Protein AF-A0A7X2PBY1-F1 (afdb_monomer_lite)

InterPro domains:
  IPR023387 DUF1653-like domain [PF07866] (38-102)
  IPR037135 DUF1653-like domain superfamily [G3DSA:2.30.30.320] (30-105)

Sequence (105 aa):
MFLSPVNGCYSKQFKTVKSWDEIRKLLIPSTSREIVKGRYRHFKNKYYEVVDIAIHSETRERYVVYRALYGDKALYIRPYEMFASLVDKTKYPNAGQEYRFELVN

Foldseek 3Di:
DDDDDDDDDDPDPDPDDDDPVVVCCVVDVPLQDDDDFAWKAFLVRWIKTFDDWDADPPPRFIWTWIFGPDDPRDIDIDGRCLQSDFDPCVVVVPRPGGGRIDHDD

Secondary structure (DSSP, 8-state):
-------------------HHHHHHHHS----PPPPSEEEEETTTEEEEEEEEEE-TTT--EEEEEEESSTT--EEEEEHHHHHPBP-TTT-TT---SBSEEEE-

Organism: NCBI:txid2606638

Radius of gyration: 23.11 Å; chains: 1; bounding box: 79×30×39 Å

Structure (mmCIF, N/CA/C/O backbone):
data_AF-A0A7X2PBY1-F1
#
_entry.id   AF-A0A7X2PBY1-F1
#
loop_
_atom_site.group_PDB
_atom_site.id
_atom_site.type_symbol
_atom_site.label_atom_id
_atom_site.label_alt_id
_atom_site.label_comp_id
_atom_site.label_asym_id
_atom_site.label_entity_id
_atom_site.label_seq_id
_atom_site.pdbx_PDB_ins_code
_atom_site.Cartn_x
_atom_site.Cartn_y
_atom_site.Cartn_z
_atom_site.occupancy
_atom_site.B_iso_or_equiv
_atom_site.auth_seq_id
_atom_site.auth_comp_id
_atom_site.auth_asym_id
_atom_site.auth_atom_id
_atom_site.pdbx_PDB_model_num
ATOM 1 N N . MET A 1 1 ? 60.394 4.688 -24.773 1.00 40.75 1 MET A N 1
ATOM 2 C CA . MET A 1 1 ? 61.273 5.346 -23.785 1.00 40.75 1 MET A CA 1
ATOM 3 C C . MET A 1 1 ? 60.455 6.444 -23.128 1.00 40.75 1 MET A C 1
ATOM 5 O O . MET A 1 1 ? 59.855 7.240 -23.836 1.00 40.75 1 MET A O 1
ATOM 9 N N . PHE A 1 2 ? 60.310 6.353 -21.810 1.00 40.41 2 PHE A N 1
ATOM 10 C CA . PHE A 1 2 ? 59.479 7.183 -20.935 1.00 40.41 2 PHE A CA 1
ATOM 11 C C . PHE A 1 2 ? 60.021 8.606 -20.795 1.00 40.41 2 PHE A C 1
ATOM 13 O O . PHE A 1 2 ? 61.229 8.712 -20.648 1.00 40.41 2 PHE A O 1
ATOM 20 N N . LEU A 1 3 ? 59.140 9.616 -20.710 1.00 38.75 3 LEU A N 1
ATOM 21 C CA . LEU A 1 3 ? 59.230 10.797 -19.819 1.00 38.75 3 LEU A CA 1
ATOM 22 C C . LEU A 1 3 ? 57.795 11.364 -19.655 1.00 38.75 3 LEU A C 1
ATOM 24 O O . LEU A 1 3 ? 57.239 11.907 -20.600 1.00 38.75 3 LEU A O 1
ATOM 28 N N . SER A 1 4 ? 57.050 10.940 -18.628 1.00 47.28 4 SER A N 1
ATOM 29 C CA . SER A 1 4 ? 56.840 11.597 -17.314 1.00 47.28 4 SER A CA 1
ATOM 30 C C . SER A 1 4 ? 55.760 12.700 -17.321 1.00 47.28 4 SER A C 1
ATOM 32 O O . SER A 1 4 ? 55.917 13.693 -18.027 1.00 47.28 4 SER A O 1
ATOM 34 N N . PRO A 1 5 ? 54.685 12.579 -16.514 1.00 44.78 5 PRO A N 1
ATOM 35 C CA . PRO A 1 5 ? 53.687 13.631 -16.354 1.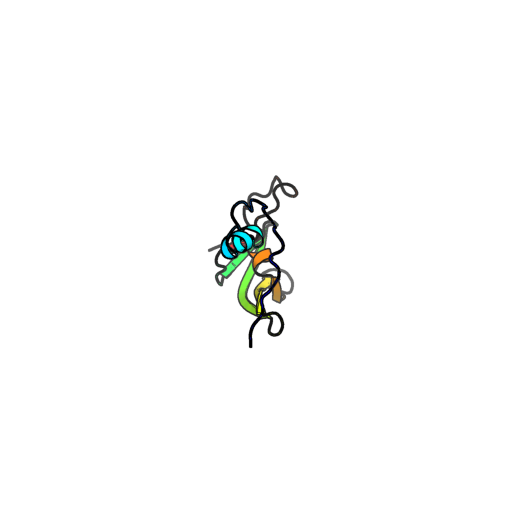00 44.78 5 PRO A CA 1
ATOM 36 C C . PRO A 1 5 ? 54.199 14.722 -15.401 1.00 44.78 5 PRO A C 1
ATOM 38 O O . PRO A 1 5 ? 54.767 14.435 -14.346 1.00 44.78 5 PRO A O 1
ATOM 41 N N . VAL A 1 6 ? 53.986 15.988 -15.765 1.00 52.16 6 VAL A N 1
ATOM 42 C CA . VAL A 1 6 ? 54.230 17.130 -14.876 1.00 52.16 6 VAL A CA 1
ATOM 43 C C . VAL A 1 6 ? 53.163 17.165 -13.782 1.00 52.16 6 VAL A C 1
ATOM 45 O O . VAL A 1 6 ? 51.971 17.323 -14.039 1.00 52.16 6 VAL A O 1
ATOM 48 N N . ASN A 1 7 ? 53.620 16.982 -12.545 1.00 45.62 7 ASN A N 1
ATOM 49 C CA . ASN A 1 7 ? 52.815 17.005 -11.331 1.00 45.62 7 ASN A CA 1
ATOM 50 C C . ASN A 1 7 ? 52.287 18.419 -11.061 1.00 45.62 7 ASN A C 1
ATOM 52 O O . ASN A 1 7 ? 52.986 19.273 -10.514 1.00 45.62 7 ASN A O 1
ATOM 56 N N . GLY A 1 8 ? 51.026 18.646 -11.423 1.00 40.09 8 GLY A N 1
ATOM 57 C CA . GLY A 1 8 ? 50.235 19.774 -10.955 1.00 40.09 8 GLY A CA 1
ATOM 58 C C . GLY A 1 8 ? 49.825 19.560 -9.503 1.00 40.09 8 GLY A C 1
ATOM 59 O O . GLY A 1 8 ? 48.888 18.825 -9.208 1.00 40.09 8 GLY A O 1
ATOM 60 N N . CYS A 1 9 ? 50.565 20.217 -8.615 1.00 48.12 9 CYS A N 1
ATOM 61 C CA . CYS A 1 9 ? 50.248 20.454 -7.215 1.00 48.12 9 CYS A CA 1
ATOM 62 C C . CYS A 1 9 ? 48.764 20.808 -7.020 1.00 48.12 9 CYS A C 1
ATOM 64 O O . CYS A 1 9 ? 48.303 21.845 -7.493 1.00 48.12 9 CYS A O 1
ATOM 66 N N . TYR A 1 10 ? 48.028 19.976 -6.284 1.00 36.19 10 TYR A N 1
ATOM 67 C CA . TYR A 1 10 ? 46.775 20.385 -5.658 1.00 36.19 10 TYR A CA 1
ATOM 68 C C . TYR A 1 10 ? 46.749 19.877 -4.219 1.00 36.19 10 TYR A C 1
ATOM 70 O O . TYR A 1 10 ? 46.179 18.840 -3.885 1.00 36.19 10 TYR A O 1
ATOM 78 N N . SER A 1 11 ? 47.399 20.641 -3.345 1.00 51.47 11 SER A N 1
ATOM 79 C CA . SER A 1 11 ? 47.162 20.594 -1.910 1.00 51.47 11 SER A CA 1
ATOM 80 C C . SER A 1 11 ? 45.764 21.138 -1.626 1.00 51.47 11 SER A C 1
ATOM 82 O O . SER A 1 11 ? 45.542 22.341 -1.509 1.00 51.47 11 SER A O 1
ATOM 84 N N . LYS A 1 12 ? 44.787 20.243 -1.499 1.00 49.50 12 LYS A N 1
ATOM 85 C CA . LYS A 1 12 ? 43.538 20.554 -0.806 1.00 49.50 12 LYS A CA 1
ATOM 86 C C . LYS A 1 12 ? 43.189 19.391 0.107 1.00 49.50 12 LYS A C 1
ATOM 88 O O . LYS A 1 12 ? 42.989 18.269 -0.344 1.00 49.50 12 LYS A O 1
ATOM 93 N N . GLN A 1 13 ? 43.153 19.678 1.407 1.00 52.19 13 GLN A N 1
ATOM 94 C CA . GLN A 1 13 ? 42.555 18.821 2.421 1.00 52.19 13 GLN A CA 1
ATOM 95 C C . GLN A 1 13 ? 41.120 18.478 2.011 1.00 52.19 13 GLN A C 1
ATOM 97 O O . GLN A 1 13 ? 40.215 19.296 2.165 1.00 52.19 13 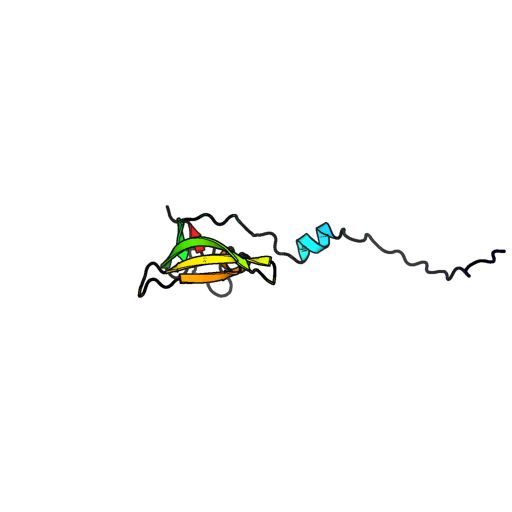GLN A O 1
ATOM 102 N N . PHE A 1 14 ? 40.896 17.266 1.512 1.00 41.19 14 PHE A N 1
ATOM 103 C CA . PHE A 1 14 ? 39.549 16.745 1.322 1.00 41.19 14 PHE A CA 1
ATOM 104 C C . PHE A 1 14 ? 39.175 15.918 2.545 1.00 41.19 14 PHE A C 1
ATOM 106 O O . PHE A 1 14 ? 39.588 14.774 2.720 1.00 41.19 14 PHE A O 1
ATOM 113 N N . LYS A 1 15 ? 38.422 16.572 3.433 1.00 49.75 15 LYS A N 1
ATOM 114 C CA . LYS A 1 15 ? 37.729 15.951 4.558 1.00 49.75 15 LYS A CA 1
ATOM 115 C C . LYS A 1 15 ? 36.883 14.785 4.029 1.00 49.75 15 LYS A C 1
ATOM 117 O O . LYS A 1 15 ? 36.041 14.999 3.164 1.00 49.75 15 LYS A O 1
ATOM 122 N N . THR A 1 16 ? 37.175 13.587 4.536 1.00 54.91 16 THR A N 1
ATOM 123 C CA . THR A 1 16 ? 36.286 12.417 4.649 1.00 54.91 16 THR A CA 1
ATOM 124 C C . THR A 1 16 ? 35.208 12.303 3.565 1.00 54.91 16 THR A C 1
ATOM 126 O O . THR A 1 16 ? 34.084 12.779 3.723 1.00 54.91 16 THR A O 1
ATOM 129 N N . VAL A 1 17 ? 35.535 11.618 2.465 1.00 60.94 17 VAL A N 1
ATOM 130 C CA . VAL A 1 17 ? 34.528 11.149 1.507 1.00 60.94 17 VAL A CA 1
ATOM 131 C C . VAL A 1 17 ? 33.605 10.163 2.223 1.00 60.94 17 VAL A C 1
ATOM 133 O O . VAL A 1 17 ? 34.016 9.063 2.586 1.00 60.94 17 VAL A O 1
ATOM 136 N N . LYS A 1 18 ? 32.364 10.579 2.496 1.00 62.81 18 LYS A N 1
ATOM 137 C CA . LYS A 1 18 ? 31.333 9.665 2.998 1.00 62.81 18 LYS A CA 1
ATOM 138 C C . LYS A 1 18 ? 31.148 8.544 1.983 1.00 62.81 18 LYS A C 1
ATOM 140 O O . LYS A 1 18 ? 31.065 8.809 0.783 1.00 62.81 18 LYS A O 1
ATOM 145 N N . SER A 1 19 ? 31.124 7.306 2.472 1.00 71.62 19 SER A N 1
ATOM 146 C CA . SER A 1 19 ? 30.976 6.110 1.640 1.00 71.62 19 SER A CA 1
ATOM 147 C C . SER A 1 19 ? 29.743 6.234 0.736 1.00 71.62 19 SER A C 1
ATOM 149 O O . SER A 1 19 ? 28.723 6.798 1.138 1.00 71.62 19 SER A O 1
ATOM 151 N N . TRP A 1 20 ? 29.799 5.665 -0.472 1.00 62.41 20 TRP A N 1
ATOM 152 C CA . TRP A 1 20 ? 28.630 5.557 -1.352 1.00 62.41 20 TRP A CA 1
ATOM 153 C C . TRP A 1 20 ? 27.438 4.871 -0.660 1.00 62.41 20 TRP A C 1
ATOM 155 O O . TRP A 1 20 ? 26.293 5.186 -0.981 1.00 62.41 20 TRP A O 1
ATOM 165 N N . ASP A 1 21 ? 27.684 4.020 0.341 1.00 57.50 21 ASP A N 1
ATOM 166 C CA . ASP A 1 21 ? 26.644 3.420 1.187 1.00 57.50 21 ASP A CA 1
ATOM 167 C C . ASP A 1 21 ? 26.009 4.421 2.169 1.00 57.50 21 ASP A C 1
ATOM 169 O O . ASP A 1 21 ? 24.814 4.344 2.458 1.00 57.50 21 ASP A O 1
ATOM 173 N N . GLU A 1 22 ? 26.769 5.405 2.657 1.00 62.25 22 GLU A N 1
ATOM 174 C CA . GLU A 1 22 ? 26.255 6.484 3.512 1.00 62.25 22 GLU A CA 1
ATOM 175 C C . GLU A 1 22 ? 25.479 7.528 2.706 1.00 62.25 22 GLU A C 1
ATOM 177 O O . GLU A 1 22 ? 24.435 8.004 3.153 1.00 62.25 22 GLU A O 1
ATOM 182 N N . ILE A 1 23 ? 25.947 7.853 1.496 1.00 65.81 23 ILE A N 1
ATOM 183 C CA . ILE A 1 23 ? 25.220 8.730 0.568 1.00 65.81 23 ILE A CA 1
ATOM 184 C C . ILE A 1 23 ? 23.905 8.061 0.153 1.00 65.81 23 ILE A C 1
ATOM 186 O O . ILE A 1 23 ? 22.864 8.713 0.155 1.00 65.81 23 ILE A O 1
ATOM 190 N N . ARG A 1 24 ? 23.913 6.745 -0.098 1.00 61.75 24 ARG A N 1
ATOM 191 C CA . ARG A 1 24 ? 22.693 5.961 -0.345 1.00 61.75 24 ARG A CA 1
ATOM 192 C C . ARG A 1 24 ? 21.712 6.004 0.825 1.00 61.75 24 ARG A C 1
ATOM 194 O O . ARG A 1 24 ? 20.525 6.181 0.582 1.00 61.75 24 ARG A O 1
ATOM 201 N N . LYS A 1 25 ? 22.184 5.911 2.073 1.00 55.59 25 LYS A N 1
ATOM 202 C CA . LYS A 1 25 ? 21.337 6.044 3.277 1.00 55.59 25 LYS A CA 1
ATOM 203 C C . LYS A 1 25 ? 20.747 7.445 3.475 1.00 55.59 25 LYS A C 1
ATOM 205 O O . LYS A 1 25 ? 19.706 7.567 4.107 1.00 55.59 25 LYS A O 1
ATOM 210 N N . LEU A 1 26 ? 21.400 8.495 2.969 1.00 59.16 26 LEU A N 1
ATOM 211 C CA . LEU A 1 26 ? 20.902 9.875 3.046 1.00 59.16 26 LEU A CA 1
ATOM 212 C C . LEU A 1 26 ? 19.958 10.238 1.891 1.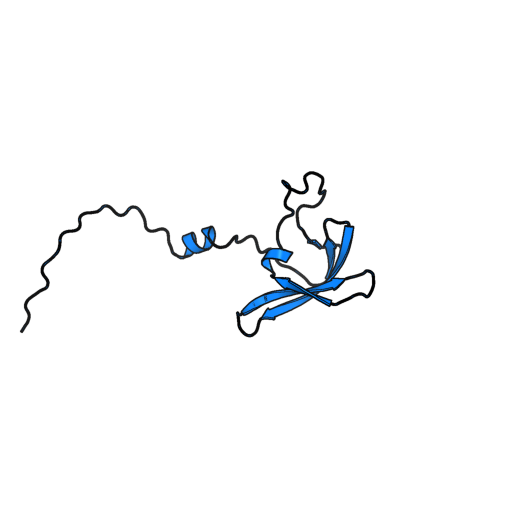00 59.16 26 LEU A C 1
ATOM 214 O O . LEU A 1 26 ? 19.060 11.053 2.084 1.00 59.16 26 LEU A O 1
ATOM 218 N N . LEU A 1 27 ? 20.155 9.656 0.702 1.00 56.69 27 LEU A N 1
ATOM 219 C CA . LEU A 1 27 ? 19.338 9.940 -0.484 1.00 56.69 27 LEU A CA 1
ATOM 220 C C . LEU A 1 27 ? 18.105 9.031 -0.609 1.00 56.69 27 LEU A C 1
ATOM 222 O O . LEU A 1 27 ? 17.148 9.389 -1.291 1.00 56.69 27 LEU A O 1
ATOM 226 N N . ILE A 1 28 ? 18.124 7.861 0.031 1.00 55.56 28 ILE A N 1
ATOM 227 C CA . ILE A 1 28 ? 17.030 6.890 0.017 1.00 55.56 28 ILE A CA 1
ATOM 228 C C . ILE A 1 28 ? 16.475 6.848 1.442 1.00 55.56 28 ILE A C 1
ATOM 230 O O . ILE A 1 28 ? 17.190 6.387 2.333 1.00 55.56 28 ILE A O 1
ATOM 234 N N . PRO A 1 29 ? 15.239 7.307 1.707 1.00 51.72 29 PRO A N 1
ATOM 235 C CA . PRO A 1 29 ? 14.626 7.096 3.008 1.00 51.72 29 PRO A CA 1
ATOM 236 C C . PRO A 1 29 ? 14.459 5.584 3.188 1.00 51.72 29 PRO A C 1
ATOM 238 O O . PRO A 1 29 ? 13.542 4.978 2.644 1.00 51.72 29 PRO A O 1
ATOM 241 N N . SER A 1 30 ? 15.382 4.947 3.911 1.00 48.72 30 SER A N 1
ATOM 242 C CA . SER A 1 30 ? 15.389 3.505 4.177 1.00 48.72 30 SER A CA 1
ATOM 243 C C . SER A 1 30 ? 14.376 3.141 5.267 1.00 48.72 30 SER A C 1
ATOM 245 O O . SER A 1 30 ? 14.686 2.434 6.224 1.00 48.72 30 SER A O 1
ATOM 247 N N . THR A 1 31 ? 13.167 3.677 5.142 1.00 53.69 31 THR A N 1
ATOM 248 C CA . THR A 1 31 ? 11.996 3.411 5.978 1.00 53.69 31 THR A CA 1
ATOM 249 C C . THR A 1 31 ? 11.006 2.505 5.245 1.00 53.69 31 THR A C 1
ATOM 251 O O . THR A 1 31 ? 9.801 2.553 5.487 1.00 53.69 31 THR A O 1
ATOM 254 N N . SER A 1 32 ? 11.485 1.643 4.345 1.00 62.84 32 SER A N 1
ATOM 255 C CA . SER A 1 32 ? 10.651 0.628 3.703 1.00 62.84 32 SER A CA 1
ATOM 256 C C . SER A 1 32 ? 10.433 -0.532 4.674 1.00 62.84 32 SER A C 1
ATOM 258 O O . SER A 1 32 ? 11.178 -1.510 4.693 1.00 62.84 32 SER A O 1
ATOM 260 N N . ARG A 1 33 ? 9.396 -0.423 5.509 1.00 80.81 33 ARG A N 1
ATOM 261 C CA . ARG A 1 33 ? 8.883 -1.565 6.278 1.00 80.81 33 ARG A CA 1
ATOM 262 C C . ARG A 1 33 ? 8.400 -2.670 5.336 1.00 80.81 33 ARG A C 1
ATOM 264 O O . ARG A 1 33 ? 8.040 -2.390 4.191 1.00 80.81 33 ARG A O 1
ATOM 271 N N . GLU A 1 34 ? 8.338 -3.903 5.819 1.00 88.56 34 GLU A N 1
ATOM 272 C CA . GLU A 1 34 ? 7.795 -5.028 5.056 1.00 88.56 34 GLU A CA 1
ATOM 273 C C . GLU A 1 34 ? 6.265 -4.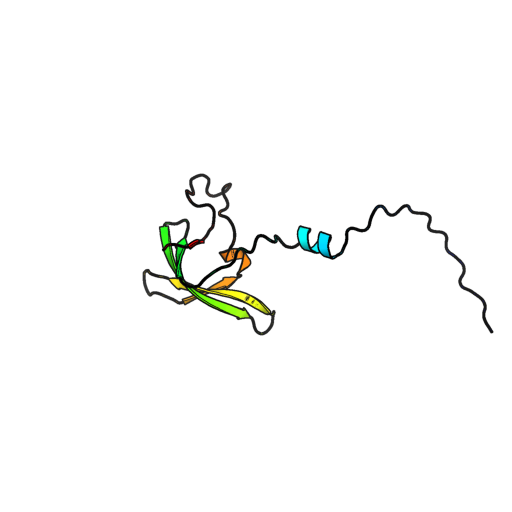918 4.924 1.00 88.56 34 GLU A C 1
ATOM 275 O O . GLU A 1 34 ? 5.552 -4.690 5.905 1.00 88.56 34 GLU A O 1
ATOM 280 N N . ILE A 1 35 ? 5.756 -5.029 3.695 1.00 92.25 35 ILE A N 1
ATOM 281 C CA . ILE A 1 35 ? 4.321 -5.076 3.399 1.00 92.25 35 ILE A CA 1
ATOM 282 C C . ILE A 1 35 ? 3.948 -6.530 3.131 1.00 92.25 35 ILE A C 1
ATOM 284 O O . ILE A 1 35 ? 4.457 -7.145 2.199 1.00 92.25 35 ILE A O 1
ATOM 288 N N . VAL A 1 36 ? 3.036 -7.056 3.942 1.00 93.81 36 VAL A N 1
ATOM 289 C CA . VAL A 1 36 ? 2.514 -8.416 3.820 1.00 93.81 36 VAL A CA 1
ATOM 290 C C . VAL A 1 36 ? 1.165 -8.400 3.108 1.00 93.81 36 VAL A C 1
ATOM 292 O O . VAL A 1 36 ? 0.494 -7.373 3.019 1.00 93.81 36 VAL A O 1
ATOM 295 N N . LYS A 1 37 ? 0.747 -9.550 2.589 1.00 95.75 37 LYS A N 1
ATOM 296 C CA . LYS A 1 37 ? -0.604 -9.712 2.042 1.00 95.75 37 LYS A CA 1
ATOM 297 C C . LYS A 1 37 ? -1.612 -9.693 3.187 1.00 95.75 37 LYS A C 1
ATOM 299 O O . LYS A 1 37 ? -1.355 -10.269 4.241 1.00 95.75 37 LYS A O 1
ATOM 304 N N . GLY A 1 38 ? -2.750 -9.036 2.990 1.00 95.56 38 GLY A N 1
ATOM 305 C CA . GLY A 1 38 ? -3.769 -8.923 4.033 1.00 95.56 38 GLY A CA 1
ATOM 306 C C . GLY A 1 38 ? -4.573 -7.636 3.964 1.00 95.56 38 GLY A C 1
ATOM 307 O O . GLY A 1 38 ? -4.516 -6.889 2.986 1.00 95.56 38 GLY A O 1
ATOM 308 N N . ARG A 1 39 ? -5.352 -7.367 5.012 1.00 96.56 39 ARG A N 1
ATOM 309 C CA . ARG A 1 39 ? -6.222 -6.190 5.079 1.00 96.56 39 ARG A CA 1
ATOM 310 C C . ARG A 1 39 ? -5.481 -5.004 5.666 1.00 96.56 39 ARG A C 1
ATOM 312 O O . ARG A 1 39 ? -4.839 -5.107 6.699 1.00 96.56 39 ARG A O 1
ATOM 319 N N . TYR A 1 40 ? -5.615 -3.857 5.023 1.00 96.38 40 TYR A N 1
ATOM 320 C CA . TYR A 1 40 ? -5.019 -2.603 5.443 1.00 96.38 40 TYR A CA 1
ATOM 321 C C . TYR A 1 40 ? -6.091 -1.532 5.621 1.00 96.38 40 TYR A C 1
ATOM 323 O O . TYR A 1 40 ? -6.985 -1.371 4.786 1.00 96.38 40 TYR A O 1
ATOM 331 N N . ARG A 1 41 ? -5.975 -0.743 6.687 1.00 95.44 41 ARG A N 1
ATOM 332 C CA . ARG A 1 41 ? -6.768 0.462 6.914 1.00 95.44 41 ARG A CA 1
ATOM 333 C C . ARG A 1 41 ? -5.971 1.681 6.485 1.00 95.44 41 ARG A C 1
ATOM 335 O O . ARG A 1 41 ? -4.864 1.939 6.958 1.00 95.44 41 ARG A O 1
ATOM 342 N N . HIS A 1 42 ? -6.557 2.453 5.587 1.00 94.25 42 HIS A N 1
ATOM 343 C CA . HIS A 1 42 ? -6.059 3.769 5.237 1.00 94.25 42 HIS A CA 1
ATOM 344 C C . HIS A 1 42 ? -6.416 4.775 6.333 1.00 94.25 42 HIS A C 1
ATOM 346 O O . HIS A 1 42 ? -7.518 4.706 6.878 1.00 94.25 42 HIS A O 1
ATOM 352 N N . PHE A 1 43 ? -5.564 5.777 6.572 1.00 91.00 43 PHE A N 1
ATOM 353 C CA . PHE A 1 43 ? -5.782 6.808 7.604 1.00 91.00 43 PHE A CA 1
ATOM 354 C C . PHE A 1 43 ? -7.120 7.573 7.482 1.00 91.00 43 PHE A C 1
ATOM 356 O O . PHE A 1 43 ? -7.566 8.212 8.427 1.00 91.00 43 PHE A O 1
ATOM 363 N N . LYS A 1 44 ? -7.783 7.503 6.318 1.00 90.25 44 LYS A N 1
ATOM 364 C CA . LYS A 1 44 ? -9.147 8.024 6.081 1.00 90.25 44 LYS A CA 1
ATOM 365 C C . LYS A 1 44 ? -10.266 7.008 6.377 1.00 90.25 44 LYS A C 1
ATOM 367 O O . LYS A 1 44 ? -11.340 7.109 5.789 1.00 90.25 44 LYS A O 1
ATOM 372 N N . ASN A 1 45 ? -10.014 6.001 7.212 1.00 91.00 45 ASN A N 1
ATOM 373 C CA . ASN A 1 45 ? -10.971 4.952 7.592 1.00 91.00 45 ASN A CA 1
ATOM 374 C C . ASN A 1 45 ? -11.574 4.171 6.409 1.00 91.00 45 ASN A C 1
ATOM 376 O O . ASN A 1 45 ? -12.731 3.756 6.440 1.00 91.00 45 ASN A O 1
ATOM 380 N N . LYS A 1 46 ? -10.793 3.966 5.344 1.00 94.25 46 LYS A N 1
ATOM 381 C CA . LYS A 1 46 ? -11.161 3.084 4.227 1.00 94.25 46 LYS A CA 1
ATOM 382 C C . LYS A 1 46 ? -10.312 1.826 4.272 1.00 94.25 46 LYS A C 1
ATOM 384 O O . LYS A 1 46 ? -9.121 1.904 4.564 1.00 94.25 46 LYS A O 1
ATOM 389 N N . TYR A 1 47 ? -10.931 0.692 3.972 1.00 95.69 47 TYR A N 1
ATOM 390 C CA . TYR A 1 47 ? -10.267 -0.603 3.989 1.00 95.69 47 TYR A CA 1
ATOM 391 C C . TYR A 1 47 ? -9.848 -1.021 2.585 1.00 95.69 47 TYR A C 1
ATOM 393 O O . TYR A 1 47 ? -10.576 -0.823 1.606 1.00 95.69 47 TYR A O 1
ATOM 401 N N . TYR A 1 48 ? -8.668 -1.612 2.522 1.00 97.06 48 TYR A N 1
ATOM 402 C CA . TYR A 1 48 ? -8.049 -2.142 1.325 1.00 97.06 48 TYR A CA 1
ATOM 403 C C . TYR A 1 48 ? -7.479 -3.523 1.632 1.00 97.06 48 TYR A C 1
ATOM 405 O O . TYR A 1 48 ? -7.202 -3.844 2.782 1.00 97.06 48 TYR A O 1
ATOM 413 N N . GLU A 1 49 ? -7.289 -4.336 0.609 1.00 97.00 49 GLU A N 1
ATOM 414 C CA . GLU A 1 49 ? -6.621 -5.629 0.705 1.00 97.00 49 GLU A CA 1
ATOM 415 C C . GLU A 1 49 ? -5.374 -5.602 -0.168 1.00 97.00 49 GLU A C 1
ATOM 417 O O . GLU A 1 49 ? -5.465 -5.333 -1.363 1.00 97.00 49 GLU A O 1
ATOM 422 N N . VAL A 1 50 ? -4.207 -5.853 0.416 1.00 97.12 50 VAL A N 1
ATOM 423 C CA . VAL A 1 50 ? -2.971 -6.050 -0.338 1.00 97.12 50 VAL A CA 1
ATOM 424 C C . VAL A 1 50 ? -2.974 -7.468 -0.888 1.00 97.12 50 VAL A C 1
ATOM 426 O O . VAL A 1 50 ? -3.006 -8.437 -0.129 1.00 97.12 50 VAL A O 1
ATOM 429 N N . VAL A 1 51 ? -2.941 -7.557 -2.215 1.00 96.88 51 VAL A N 1
ATOM 430 C CA . VAL A 1 51 ? -2.981 -8.811 -2.970 1.00 96.88 51 VAL A CA 1
ATOM 431 C C . VAL A 1 51 ? -1.567 -9.328 -3.198 1.00 96.88 51 VAL A C 1
ATOM 433 O O . VAL A 1 51 ? -1.289 -10.496 -2.936 1.00 96.88 51 VAL A O 1
ATOM 436 N N . ASP A 1 52 ? -0.674 -8.466 -3.691 1.00 96.50 52 ASP A N 1
ATOM 437 C CA . ASP A 1 52 ? 0.720 -8.825 -3.942 1.00 96.50 52 ASP A CA 1
ATOM 438 C C . ASP A 1 52 ? 1.635 -7.604 -4.097 1.00 96.50 52 ASP A C 1
ATOM 440 O O . ASP A 1 52 ? 1.180 -6.458 -4.118 1.00 96.50 52 ASP A O 1
ATOM 444 N N . ILE A 1 53 ? 2.934 -7.858 -4.236 1.00 95.81 53 ILE A N 1
ATOM 445 C CA . ILE A 1 53 ? 3.933 -6.868 -4.633 1.00 95.81 53 ILE A CA 1
ATOM 446 C C . ILE A 1 53 ? 4.333 -7.159 -6.081 1.00 95.81 53 ILE A C 1
ATOM 448 O O . ILE A 1 53 ? 4.855 -8.224 -6.398 1.00 95.81 53 ILE A O 1
ATOM 452 N N . ALA A 1 54 ? 4.102 -6.194 -6.965 1.00 95.56 54 ALA A N 1
ATOM 453 C CA . ALA A 1 54 ? 4.521 -6.251 -8.357 1.00 95.56 54 ALA A CA 1
ATOM 454 C C . ALA A 1 54 ? 5.870 -5.553 -8.553 1.00 95.56 54 ALA A C 1
ATOM 456 O O . ALA A 1 54 ? 6.234 -4.630 -7.822 1.00 95.56 54 ALA A O 1
ATOM 457 N N . ILE A 1 55 ? 6.594 -5.971 -9.587 1.00 95.00 55 ILE A N 1
ATOM 458 C CA . ILE A 1 55 ? 7.820 -5.317 -10.039 1.00 95.00 55 ILE A CA 1
ATOM 459 C C . ILE A 1 55 ? 7.547 -4.757 -11.428 1.00 95.00 55 ILE A C 1
ATOM 461 O O . ILE A 1 55 ? 7.142 -5.496 -12.326 1.00 95.00 55 ILE A O 1
ATOM 465 N N . HIS A 1 56 ? 7.768 -3.458 -11.602 1.00 94.00 56 HIS A N 1
ATOM 466 C CA . HIS A 1 56 ? 7.668 -2.819 -12.905 1.00 94.00 56 HIS A CA 1
ATOM 467 C C . HIS A 1 56 ? 8.760 -3.384 -13.823 1.00 94.00 56 HIS A C 1
ATOM 469 O O . HIS A 1 56 ? 9.942 -3.349 -13.481 1.00 94.00 56 HIS A O 1
ATOM 475 N N . SER A 1 57 ? 8.379 -3.957 -14.964 1.00 94.12 57 SER A N 1
ATOM 476 C CA . SER A 1 57 ? 9.292 -4.716 -15.831 1.00 94.12 57 SER A CA 1
ATOM 477 C C . SER A 1 57 ? 10.440 -3.867 -16.384 1.00 94.12 57 SER A C 1
ATOM 479 O O . SER A 1 57 ? 11.570 -4.348 -16.458 1.00 94.12 57 SER A O 1
ATOM 481 N N . GLU A 1 58 ? 10.162 -2.609 -16.726 1.00 92.38 58 GLU A N 1
ATOM 482 C CA . GLU A 1 58 ? 11.120 -1.704 -17.373 1.00 92.38 58 GLU A CA 1
ATOM 483 C C . GLU A 1 58 ? 12.041 -1.003 -16.370 1.00 92.38 58 GLU A C 1
ATOM 485 O O . GLU A 1 58 ? 13.250 -0.930 -16.571 1.00 92.38 58 GLU A O 1
ATOM 490 N N . THR A 1 59 ? 11.481 -0.516 -15.260 1.00 93.00 59 THR A N 1
ATOM 491 C CA . THR A 1 59 ? 12.218 0.290 -14.265 1.00 93.00 59 THR A CA 1
ATOM 492 C C . THR A 1 59 ? 12.698 -0.529 -13.071 1.00 93.00 59 THR A C 1
ATOM 494 O O . THR A 1 59 ? 13.510 -0.050 -12.284 1.00 93.00 59 THR A O 1
ATOM 497 N N . ARG A 1 60 ? 12.211 -1.769 -12.920 1.00 91.38 60 ARG A N 1
ATOM 498 C CA . ARG A 1 60 ? 12.451 -2.659 -11.767 1.00 91.38 60 ARG A CA 1
ATOM 499 C C . ARG A 1 60 ? 11.989 -2.089 -10.423 1.00 91.38 60 ARG A C 1
ATOM 501 O O . ARG A 1 60 ? 12.367 -2.596 -9.370 1.00 91.38 60 ARG A O 1
ATOM 508 N N . GLU A 1 61 ? 11.133 -1.075 -10.443 1.00 91.31 61 GLU A N 1
ATOM 509 C CA . GLU A 1 61 ? 10.564 -0.483 -9.237 1.00 91.31 61 GLU A CA 1
ATOM 510 C C . GLU A 1 61 ? 9.491 -1.385 -8.622 1.00 91.31 61 GLU A C 1
ATOM 512 O O . GLU A 1 61 ? 8.727 -2.051 -9.324 1.00 91.31 61 GLU A O 1
ATOM 517 N N . ARG A 1 62 ? 9.411 -1.392 -7.289 1.00 93.62 62 ARG A N 1
ATOM 518 C CA . ARG A 1 62 ? 8.414 -2.173 -6.550 1.00 93.62 62 ARG A CA 1
ATOM 519 C C . ARG A 1 62 ? 7.111 -1.395 -6.412 1.00 93.62 62 ARG A C 1
ATOM 521 O O . ARG A 1 62 ? 7.109 -0.233 -6.000 1.00 93.62 62 ARG A O 1
ATOM 528 N N . TYR A 1 63 ? 6.003 -2.075 -6.663 1.00 95.81 63 TYR A N 1
ATOM 529 C CA . TYR A 1 63 ? 4.650 -1.561 -6.515 1.00 95.81 63 TYR A CA 1
ATOM 530 C C . TYR A 1 63 ? 3.833 -2.488 -5.623 1.00 95.81 63 TYR A C 1
ATOM 532 O O . TYR A 1 63 ? 3.932 -3.706 -5.716 1.00 95.81 63 TYR A O 1
ATOM 540 N N . VAL A 1 64 ? 2.990 -1.915 -4.773 1.00 96.62 64 VAL A N 1
ATOM 541 C CA . VAL A 1 64 ? 1.987 -2.666 -4.017 1.00 96.62 64 VAL A CA 1
ATOM 542 C C . VAL A 1 64 ? 0.731 -2.767 -4.871 1.00 96.62 64 VAL A C 1
ATOM 544 O O . VAL A 1 64 ? 0.193 -1.746 -5.305 1.00 96.62 64 VAL A O 1
ATOM 547 N N . VAL A 1 65 ? 0.272 -3.995 -5.097 1.00 97.44 65 VAL A N 1
ATOM 548 C CA . VAL A 1 65 ? -0.988 -4.320 -5.764 1.00 97.44 65 VAL A CA 1
ATOM 549 C C . VAL A 1 65 ? -2.046 -4.517 -4.687 1.00 97.44 65 VAL A C 1
ATOM 551 O O . VAL A 1 65 ? -1.946 -5.424 -3.858 1.00 97.44 65 VAL A O 1
ATOM 554 N N . TYR A 1 66 ? -3.062 -3.662 -4.677 1.00 97.12 66 TYR A N 1
ATOM 555 C CA . TYR A 1 66 ? -4.083 -3.670 -3.635 1.00 97.12 66 TYR A CA 1
ATOM 556 C C . TYR A 1 66 ? -5.479 -3.406 -4.191 1.00 97.12 66 TYR A C 1
ATOM 558 O O . TYR A 1 66 ? -5.660 -2.750 -5.215 1.00 97.12 66 TYR A O 1
ATOM 566 N N . ARG A 1 67 ? -6.489 -3.923 -3.499 1.00 97.31 67 ARG A N 1
ATOM 567 C CA . ARG A 1 67 ? -7.899 -3.846 -3.869 1.00 97.31 67 ARG A CA 1
ATOM 568 C C . ARG A 1 67 ? -8.660 -2.979 -2.883 1.00 97.31 67 ARG A C 1
ATOM 570 O O . ARG A 1 67 ? -8.452 -3.084 -1.676 1.00 97.31 67 ARG A O 1
ATOM 577 N N . ALA A 1 68 ? -9.564 -2.137 -3.371 1.00 96.62 68 ALA A N 1
ATOM 578 C CA . ALA A 1 68 ? -10.525 -1.472 -2.495 1.00 96.62 68 ALA A CA 1
ATOM 579 C C . ALA A 1 68 ? -11.520 -2.493 -1.921 1.00 96.62 68 ALA A C 1
ATOM 581 O O . ALA A 1 68 ? -12.063 -3.315 -2.652 1.00 96.62 68 ALA A O 1
ATOM 582 N N . LEU A 1 69 ? -11.808 -2.424 -0.620 1.00 95.25 69 LEU A N 1
ATOM 583 C CA . LEU A 1 69 ? -12.863 -3.232 0.012 1.00 95.25 69 LEU A CA 1
ATOM 584 C C . LEU A 1 69 ? -14.203 -2.477 0.094 1.00 95.25 69 LEU A C 1
ATOM 586 O O . LEU A 1 69 ? -15.058 -2.788 0.917 1.00 95.25 69 LEU A O 1
ATOM 590 N N . TYR A 1 70 ? -14.385 -1.466 -0.758 1.00 91.88 70 TYR A N 1
ATOM 591 C CA . TYR A 1 70 ? -15.580 -0.629 -0.861 1.00 91.88 70 TYR A CA 1
ATOM 592 C C . TYR A 1 70 ? -15.873 -0.303 -2.332 1.00 91.88 70 TYR A C 1
ATOM 594 O O . TYR A 1 70 ? -14.989 -0.428 -3.182 1.00 91.88 70 TYR A O 1
ATOM 602 N N . GLY A 1 71 ? -17.098 0.151 -2.619 1.00 93.19 71 GLY A N 1
ATOM 603 C CA . GLY A 1 71 ? -17.525 0.491 -3.983 1.00 93.19 71 GLY A CA 1
ATOM 604 C C . GLY A 1 71 ? -17.350 -0.687 -4.945 1.00 93.19 71 GLY A C 1
ATOM 605 O O . GLY A 1 71 ? -17.607 -1.830 -4.569 1.00 93.19 71 GLY A O 1
ATOM 606 N N . ASP A 1 72 ? -16.826 -0.410 -6.140 1.00 94.06 72 ASP A N 1
ATOM 607 C CA . ASP A 1 72 ? -16.632 -1.393 -7.221 1.00 94.06 72 ASP A CA 1
ATOM 608 C C . ASP A 1 72 ? -15.477 -2.382 -6.983 1.00 94.06 72 AS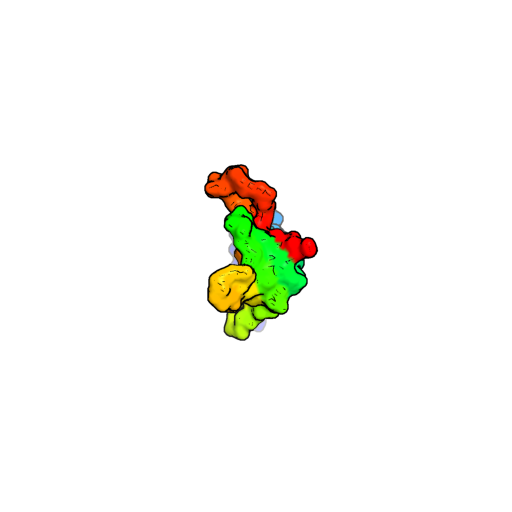P A C 1
ATOM 610 O O . ASP A 1 72 ? -15.160 -3.199 -7.845 1.00 94.06 72 ASP A O 1
ATOM 614 N N . LYS A 1 73 ? -14.812 -2.312 -5.821 1.00 93.69 73 LYS A N 1
ATOM 615 C CA . LYS A 1 73 ? -13.688 -3.185 -5.443 1.00 93.69 73 LYS A CA 1
ATOM 616 C C . LYS A 1 73 ? -12.575 -3.254 -6.496 1.00 93.69 73 LYS A C 1
ATOM 618 O O . LYS A 1 73 ? -11.985 -4.311 -6.730 1.00 93.69 73 LYS A O 1
ATOM 623 N N . ALA A 1 74 ? -12.282 -2.114 -7.116 1.00 96.38 74 ALA A N 1
ATOM 624 C CA . ALA A 1 74 ? -11.248 -1.995 -8.133 1.00 96.38 74 ALA A CA 1
ATOM 625 C C . ALA A 1 74 ? -9.848 -2.340 -7.589 1.00 96.38 74 ALA A C 1
ATOM 627 O O . ALA A 1 74 ? -9.563 -2.193 -6.392 1.00 96.38 74 ALA A O 1
ATOM 628 N N . LEU A 1 75 ? -8.981 -2.791 -8.498 1.00 97.00 75 LEU A N 1
ATOM 629 C CA . LEU A 1 75 ? -7.586 -3.128 -8.230 1.00 97.00 75 LEU A CA 1
ATOM 630 C C . LEU A 1 75 ? -6.677 -1.967 -8.648 1.00 97.00 75 LEU A C 1
ATOM 632 O O . LEU A 1 75 ? -6.810 -1.430 -9.745 1.00 97.00 75 LEU A O 1
ATOM 636 N N . TYR A 1 76 ? -5.746 -1.600 -7.775 1.00 96.56 76 TYR A N 1
ATOM 637 C CA . TYR A 1 76 ? -4.837 -0.476 -7.949 1.00 96.56 76 TYR A CA 1
ATOM 638 C C . TYR A 1 76 ? -3.386 -0.902 -7.733 1.00 96.56 76 TYR A C 1
ATOM 640 O O . TYR A 1 76 ? -3.101 -1.855 -7.004 1.00 96.56 76 TYR A O 1
ATOM 648 N N . ILE A 1 77 ? -2.470 -0.138 -8.326 1.00 96.62 77 ILE A N 1
ATOM 649 C CA . ILE A 1 77 ? -1.031 -0.226 -8.075 1.00 96.62 77 ILE A CA 1
ATOM 650 C C . ILE A 1 77 ? -0.527 1.102 -7.510 1.00 96.62 77 ILE A C 1
ATOM 652 O O . ILE A 1 77 ? -0.994 2.175 -7.897 1.00 96.62 77 ILE A O 1
ATOM 656 N N . ARG A 1 78 ? 0.422 1.050 -6.576 1.00 94.81 78 ARG A N 1
ATOM 657 C CA . ARG A 1 78 ? 1.064 2.243 -6.003 1.00 94.81 78 ARG A CA 1
ATOM 658 C C . ARG A 1 78 ? 2.535 1.957 -5.705 1.00 94.81 78 ARG A C 1
ATOM 660 O O . ARG A 1 78 ? 2.819 0.843 -5.270 1.00 94.81 78 ARG A O 1
ATOM 667 N N . PRO A 1 79 ? 3.456 2.923 -5.884 1.00 95.00 79 PRO A N 1
ATOM 668 C CA . PRO A 1 79 ? 4.857 2.724 -5.528 1.00 95.00 79 PRO A CA 1
ATOM 669 C C . PRO A 1 79 ? 5.005 2.250 -4.081 1.00 95.00 79 PRO A C 1
ATOM 671 O O . PRO A 1 79 ? 4.344 2.784 -3.182 1.00 95.00 79 PRO A O 1
ATOM 674 N N . TYR A 1 80 ? 5.873 1.263 -3.861 1.00 92.75 80 TYR A N 1
ATOM 675 C CA . TYR A 1 80 ? 6.054 0.610 -2.563 1.00 92.75 80 TYR A CA 1
ATOM 676 C C . TYR A 1 80 ? 6.371 1.612 -1.452 1.00 92.75 80 TYR A C 1
ATOM 678 O O . TYR A 1 80 ? 5.688 1.645 -0.429 1.00 92.75 80 TYR A O 1
ATOM 686 N N . GLU A 1 81 ? 7.331 2.504 -1.697 1.00 89.75 81 GLU A N 1
ATOM 687 C CA . GLU A 1 81 ? 7.760 3.512 -0.723 1.00 89.75 81 GLU A CA 1
ATOM 688 C C . GLU A 1 81 ? 6.608 4.454 -0.339 1.00 89.75 81 GLU A C 1
ATOM 690 O O . GLU A 1 81 ? 6.414 4.770 0.833 1.00 89.75 81 GLU A O 1
ATOM 695 N N . MET A 1 82 ? 5.756 4.839 -1.298 1.00 89.62 82 MET A N 1
ATOM 696 C CA . MET A 1 82 ? 4.590 5.691 -1.032 1.00 89.62 82 MET A CA 1
ATOM 697 C C . MET A 1 82 ? 3.486 4.978 -0.251 1.00 89.62 82 MET A C 1
ATOM 699 O O . MET A 1 82 ? 2.676 5.642 0.401 1.00 89.62 82 MET A O 1
ATOM 703 N N . PHE A 1 83 ? 3.388 3.655 -0.373 1.00 92.50 83 PHE A N 1
ATOM 704 C CA . PHE A 1 83 ? 2.439 2.847 0.387 1.00 92.50 83 PHE A CA 1
ATOM 705 C C . PHE A 1 83 ? 2.934 2.631 1.824 1.00 92.50 83 PHE A C 1
ATOM 707 O O . PHE A 1 83 ? 2.164 2.790 2.769 1.00 92.50 83 PHE A O 1
ATOM 714 N N . ALA A 1 84 ? 4.228 2.348 1.987 1.00 90.69 84 ALA A N 1
ATOM 715 C CA . ALA A 1 84 ? 4.898 2.163 3.274 1.00 90.69 84 ALA A CA 1
ATOM 716 C C . ALA A 1 84 ? 5.168 3.475 4.038 1.00 90.69 84 ALA A C 1
ATOM 718 O O . ALA A 1 84 ? 5.584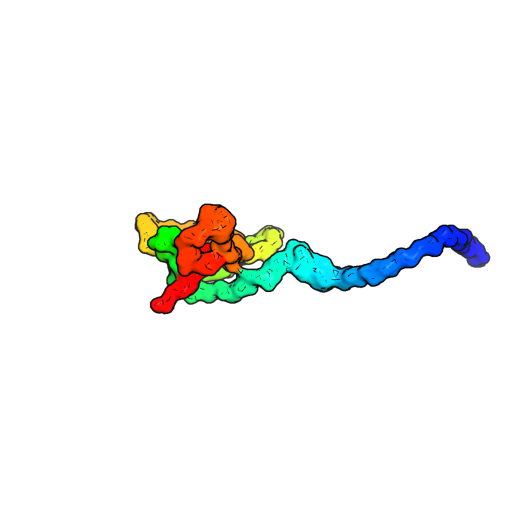 3.440 5.192 1.00 90.69 84 ALA A O 1
ATOM 719 N N . SER A 1 85 ? 4.920 4.628 3.414 1.00 90.50 85 SER A N 1
ATOM 720 C CA . SER A 1 85 ? 5.167 5.946 3.999 1.00 90.50 85 SER A CA 1
ATOM 721 C C . SER A 1 85 ? 4.319 6.244 5.243 1.00 90.50 85 SER A C 1
ATOM 723 O O . SER A 1 85 ? 3.164 5.818 5.369 1.00 90.50 85 SER A O 1
ATOM 725 N N . LEU A 1 86 ? 4.875 7.089 6.114 1.00 90.31 86 LEU A N 1
ATOM 726 C CA . LEU A 1 86 ? 4.174 7.696 7.244 1.00 90.31 86 LEU A CA 1
ATOM 727 C C . LEU A 1 86 ? 3.076 8.665 6.777 1.00 90.31 86 LEU A C 1
ATOM 729 O O . LEU A 1 86 ? 3.118 9.219 5.669 1.00 90.31 86 LEU A O 1
ATOM 733 N N . VAL A 1 87 ? 2.074 8.874 7.629 1.00 89.56 87 VAL A N 1
ATOM 734 C CA . VAL A 1 87 ? 1.121 9.971 7.464 1.00 89.56 87 VAL A CA 1
ATOM 735 C C . VAL A 1 87 ? 1.857 11.284 7.686 1.00 89.56 87 VAL A C 1
ATOM 737 O O . VAL A 1 87 ? 2.610 11.451 8.643 1.00 89.56 87 VAL A O 1
ATOM 740 N N . ASP A 1 88 ? 1.605 12.237 6.799 1.00 88.31 88 ASP A N 1
ATOM 741 C CA . ASP A 1 88 ? 2.064 13.602 6.987 1.00 88.31 88 ASP A CA 1
ATOM 742 C C . ASP A 1 88 ? 1.267 14.259 8.124 1.00 88.31 88 ASP A C 1
ATOM 744 O O . ASP A 1 88 ? 0.139 14.719 7.925 1.00 88.31 88 ASP A O 1
ATOM 748 N N . LYS A 1 89 ? 1.860 14.285 9.322 1.00 85.88 89 LYS A N 1
ATOM 749 C CA . LYS A 1 89 ? 1.266 14.898 10.516 1.00 85.88 89 LYS A CA 1
ATOM 750 C C . LYS A 1 89 ? 1.221 16.427 10.445 1.00 85.88 89 LYS A C 1
ATOM 752 O O . LYS A 1 89 ? 0.433 17.023 11.168 1.00 85.88 89 LYS A O 1
ATOM 757 N N . THR A 1 90 ? 1.996 17.069 9.563 1.00 89.94 90 THR A N 1
ATOM 758 C CA . THR A 1 90 ? 1.895 18.526 9.361 1.00 89.94 90 THR A CA 1
ATOM 759 C C . THR A 1 90 ? 0.585 18.879 8.663 1.00 89.94 90 THR A C 1
ATOM 761 O O . THR A 1 90 ? -0.099 19.824 9.045 1.00 89.94 90 THR A O 1
ATOM 764 N N . LYS A 1 91 ? 0.186 18.058 7.685 1.00 86.12 91 LYS A N 1
ATOM 765 C CA . LYS A 1 91 ? -1.071 18.209 6.949 1.00 86.12 91 LYS A CA 1
ATOM 766 C C . LYS A 1 91 ? -2.270 17.596 7.673 1.00 86.12 91 LYS A C 1
ATOM 768 O O . LYS A 1 91 ? -3.388 18.086 7.533 1.00 86.12 91 LYS A O 1
ATOM 773 N N . TYR A 1 92 ? -2.052 16.513 8.414 1.00 87.00 92 TYR A N 1
ATOM 774 C CA . TYR A 1 92 ? -3.091 15.773 9.128 1.00 87.00 92 TYR A CA 1
ATOM 775 C C . TYR A 1 92 ? -2.717 15.604 10.608 1.00 87.00 92 TYR A C 1
ATOM 777 O O . TYR A 1 92 ? -2.384 14.496 11.030 1.00 87.00 92 TYR A O 1
ATOM 785 N N . PRO A 1 93 ? -2.798 16.674 11.417 1.00 87.06 93 PRO A N 1
ATOM 786 C CA . PRO A 1 93 ? -2.418 16.621 12.831 1.00 87.06 93 PRO A CA 1
ATOM 787 C C . PRO A 1 93 ? -3.315 15.684 13.652 1.00 87.06 93 PRO A C 1
ATOM 789 O O . PRO A 1 93 ? -2.858 15.064 14.604 1.00 87.06 93 PRO A O 1
ATOM 792 N N . ASN A 1 94 ? -4.576 15.524 13.237 1.00 87.75 94 ASN A N 1
ATOM 793 C CA . ASN A 1 94 ? -5.565 14.673 13.907 1.00 87.75 94 ASN A CA 1
ATOM 794 C C . ASN A 1 94 ? -5.580 13.226 13.384 1.00 87.75 94 ASN A C 1
ATOM 796 O O . ASN A 1 94 ? -6.499 12.467 13.693 1.00 87.75 94 ASN A O 1
ATOM 800 N N . ALA A 1 95 ? -4.623 12.836 12.535 1.00 85.19 95 ALA A N 1
ATOM 801 C CA . ALA A 1 95 ? -4.531 11.454 12.091 1.00 85.19 95 ALA A CA 1
ATOM 802 C C . ALA A 1 95 ? -4.118 10.566 13.272 1.00 85.19 95 ALA A C 1
ATOM 804 O O . ALA A 1 95 ? -2.966 10.574 13.692 1.00 85.19 95 ALA A O 1
ATOM 805 N N . GLY A 1 96 ? -5.052 9.755 13.774 1.00 84.00 96 GLY A N 1
ATOM 806 C CA . GLY A 1 96 ? -4.794 8.760 14.825 1.00 84.00 96 GLY A CA 1
ATOM 807 C C . GLY A 1 96 ? -3.974 7.549 14.362 1.00 84.00 96 GLY A C 1
ATOM 808 O O . GLY A 1 96 ? -3.968 6.530 15.039 1.00 84.00 96 GLY A O 1
ATOM 809 N N . GLN A 1 97 ? -3.350 7.635 13.187 1.00 88.94 97 GLN A N 1
ATOM 810 C CA . GLN A 1 97 ? -2.627 6.558 12.523 1.00 88.94 97 GLN A CA 1
ATOM 811 C C . GLN A 1 97 ? -1.217 7.037 12.165 1.00 88.94 97 GLN A C 1
ATOM 813 O O . GLN A 1 97 ? -1.058 8.179 11.726 1.00 88.94 97 GLN A O 1
ATOM 818 N N . GLU A 1 98 ? -0.198 6.190 12.321 1.00 87.00 98 GLU A N 1
ATOM 819 C CA . GLU A 1 98 ? 1.187 6.577 12.018 1.00 87.00 98 GLU A CA 1
ATOM 820 C C . GLU A 1 98 ? 1.520 6.403 10.540 1.00 87.00 98 GLU A C 1
ATOM 822 O O . GLU A 1 98 ? 2.146 7.272 9.933 1.00 87.00 98 GLU A O 1
ATOM 827 N N . TYR A 1 99 ? 1.060 5.305 9.941 1.00 91.50 99 TYR A N 1
ATOM 828 C CA . TYR A 1 99 ? 1.303 4.984 8.535 1.00 91.50 99 TYR A CA 1
ATOM 829 C C . TYR A 1 99 ? 0.104 5.326 7.666 1.00 91.50 99 TYR A C 1
ATOM 831 O O . TYR A 1 99 ? -1.041 5.276 8.111 1.00 91.50 99 TYR A O 1
ATOM 839 N N . ARG A 1 100 ? 0.334 5.628 6.382 1.00 91.44 100 ARG A N 1
ATOM 840 C CA . ARG A 1 100 ? -0.774 5.876 5.439 1.00 91.44 100 ARG A CA 1
ATOM 841 C C . ARG A 1 100 ? -1.712 4.675 5.341 1.00 91.44 100 ARG A C 1
ATOM 843 O O . ARG A 1 100 ? -2.919 4.869 5.200 1.00 91.44 100 ARG A O 1
ATOM 850 N N . PHE A 1 101 ? -1.143 3.475 5.448 1.00 94.00 101 PHE A N 1
ATOM 851 C CA . PHE A 1 101 ? -1.834 2.192 5.480 1.00 94.00 101 PHE A CA 1
ATOM 852 C C . PHE A 1 101 ? -1.308 1.355 6.650 1.00 94.00 101 PHE A C 1
ATOM 854 O O . PHE A 1 101 ? -0.114 1.076 6.721 1.00 94.00 101 PHE A O 1
ATOM 861 N N . GLU A 1 102 ? -2.184 0.911 7.543 1.00 93.19 102 GLU A N 1
ATOM 862 C CA . GLU A 1 102 ? -1.845 0.016 8.656 1.00 93.19 102 GLU A CA 1
ATOM 863 C C . GLU A 1 102 ? -2.497 -1.341 8.456 1.00 93.19 102 GLU A C 1
ATOM 865 O O . GLU A 1 102 ? -3.644 -1.404 8.025 1.00 93.19 102 GLU A O 1
ATOM 870 N N . LEU A 1 103 ? -1.753 -2.409 8.740 1.00 94.00 103 LEU A N 1
ATOM 871 C CA . LEU A 1 103 ? -2.265 -3.772 8.672 1.00 94.00 103 LEU A CA 1
ATOM 872 C C . LEU A 1 103 ? -3.322 -3.956 9.767 1.00 94.00 103 LEU A C 1
ATOM 874 O O . LEU A 1 103 ? -3.116 -3.542 10.905 1.00 94.00 103 LEU A O 1
ATOM 878 N N . VAL A 1 104 ? -4.440 -4.575 9.410 1.00 92.06 104 VAL A N 1
ATOM 879 C CA . VAL A 1 104 ? -5.533 -4.929 10.314 1.00 92.06 104 VAL A CA 1
ATOM 880 C C . VAL A 1 104 ? -5.681 -6.444 10.277 1.00 92.06 104 VAL A C 1
ATOM 882 O O . VAL A 1 104 ? -5.785 -7.014 9.189 1.00 92.06 104 VAL A O 1
ATOM 885 N N . ASN A 1 105 ? -5.663 -7.065 11.455 1.00 73.06 105 ASN A N 1
ATOM 886 C CA . ASN A 1 105 ? -5.861 -8.502 11.642 1.00 73.06 105 ASN A CA 1
ATOM 887 C C . ASN A 1 105 ? -7.341 -8.809 11.890 1.00 73.06 105 ASN A C 1
ATOM 889 O O . ASN A 1 105 ? -7.941 -8.078 12.711 1.00 73.06 105 ASN A O 1
#

pLDDT: mean 80.3, std 19.32, range [36.19, 97.44]